Protein AF-A0A1C6F8I0-F1 (afdb_monomer)

Sequence (79 aa):
MEYRGLYVSATPDCEPNEGGYYCQVYADEDYGDQIDDFCIHPDELEENDDIKHWGKVNIDGSYRYYVENGVISPENSDI

Structure (mmCIF, N/CA/C/O backbone):
data_AF-A0A1C6F8I0-F1
#
_entry.id   AF-A0A1C6F8I0-F1
#
loop_
_atom_site.group_PDB
_atom_site.id
_atom_site.type_symbol
_atom_site.label_atom_id
_atom_site.label_alt_id
_atom_site.label_comp_id
_atom_site.label_asym_id
_atom_site.label_entity_id
_atom_site.label_seq_id
_atom_site.pdbx_PDB_ins_code
_atom_site.Cartn_x
_atom_site.Cartn_y
_atom_site.Cartn_z
_atom_site.occupancy
_atom_site.B_iso_or_equiv
_atom_site.auth_seq_id
_atom_site.auth_comp_id
_atom_site.auth_asym_id
_atom_site.auth_atom_id
_atom_site.pdbx_PDB_model_num
ATOM 1 N N . MET A 1 1 ? 3.316 -5.335 4.098 1.00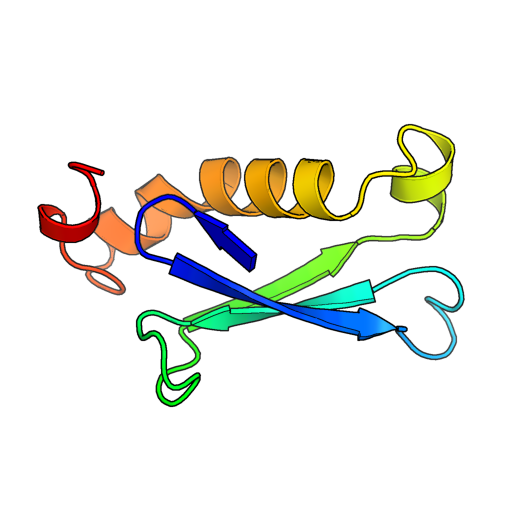 92.75 1 MET A N 1
ATOM 2 C CA . MET A 1 1 ? 4.061 -4.431 5.004 1.00 92.75 1 MET A CA 1
ATOM 3 C C . MET A 1 1 ? 3.069 -3.651 5.843 1.00 92.75 1 MET A C 1
ATOM 5 O O . MET A 1 1 ? 1.958 -3.477 5.377 1.00 92.75 1 MET A O 1
ATOM 9 N N . GLU A 1 2 ? 3.460 -3.189 7.027 1.00 93.69 2 GLU A N 1
ATOM 10 C CA . GLU A 1 2 ? 2.624 -2.332 7.878 1.00 93.69 2 GLU A CA 1
ATOM 11 C C . GLU A 1 2 ? 3.160 -0.894 7.859 1.00 93.69 2 GLU A C 1
ATOM 13 O O . GLU A 1 2 ? 4.381 -0.689 7.901 1.00 93.69 2 GLU A O 1
ATOM 18 N N . TYR A 1 3 ? 2.270 0.093 7.761 1.00 93.88 3 TYR A N 1
ATOM 19 C CA . TYR A 1 3 ? 2.605 1.511 7.861 1.00 93.88 3 TYR A CA 1
ATOM 20 C C . TYR A 1 3 ? 1.384 2.347 8.258 1.00 93.88 3 TYR A C 1
ATOM 22 O O . TYR A 1 3 ? 0.345 2.256 7.611 1.00 93.88 3 TYR A O 1
ATOM 30 N N . ARG A 1 4 ? 1.519 3.181 9.302 1.00 90.75 4 ARG A N 1
ATOM 31 C CA . ARG A 1 4 ? 0.447 4.058 9.824 1.00 90.75 4 ARG A CA 1
ATOM 32 C C . ARG A 1 4 ? -0.850 3.302 10.152 1.00 90.75 4 ARG A C 1
ATOM 34 O O . ARG A 1 4 ? -1.940 3.744 9.797 1.00 90.75 4 ARG A O 1
ATOM 41 N N . GLY A 1 5 ? -0.703 2.118 10.751 1.00 90.44 5 GLY A N 1
ATOM 42 C CA . GLY A 1 5 ? -1.818 1.227 11.081 1.00 90.44 5 GLY A CA 1
ATOM 43 C C . GLY A 1 5 ? -2.500 0.563 9.878 1.00 90.44 5 GLY A C 1
ATOM 44 O O . GLY A 1 5 ? -3.547 -0.046 10.059 1.00 90.44 5 GLY A O 1
ATOM 45 N N . LEU A 1 6 ? -1.941 0.679 8.666 1.00 93.44 6 LEU A N 1
ATOM 46 C CA . LEU A 1 6 ? -2.444 0.028 7.454 1.00 93.44 6 LEU A CA 1
ATOM 47 C C . LEU A 1 6 ? -1.521 -1.098 7.015 1.00 93.44 6 LEU A C 1
ATOM 49 O O . LEU A 1 6 ? -0.297 -1.013 7.152 1.00 93.44 6 LEU A O 1
ATOM 53 N N . TYR A 1 7 ? -2.113 -2.120 6.413 1.00 94.75 7 TYR A N 1
ATOM 54 C CA . TYR A 1 7 ? -1.414 -3.306 5.945 1.00 94.75 7 TYR A CA 1
ATOM 55 C C . TYR A 1 7 ? -1.471 -3.349 4.426 1.00 94.75 7 TYR A C 1
ATOM 57 O O . TYR A 1 7 ? -2.511 -3.117 3.827 1.00 94.75 7 TYR A O 1
ATOM 65 N N . VAL A 1 8 ? -0.336 -3.614 3.788 1.00 96.25 8 VAL A N 1
ATOM 66 C CA . VAL A 1 8 ? -0.213 -3.618 2.327 1.00 96.25 8 VAL A CA 1
ATOM 67 C C . VAL A 1 8 ? 0.329 -4.961 1.868 1.00 96.25 8 VAL A C 1
ATOM 69 O O . VAL A 1 8 ? 1.457 -5.326 2.226 1.00 96.25 8 VAL A O 1
ATOM 72 N N . SER A 1 9 ? -0.444 -5.704 1.084 1.00 95.56 9 SER A N 1
ATOM 73 C CA . SER A 1 9 ? 0.067 -6.858 0.344 1.00 95.56 9 SER A CA 1
ATOM 74 C C . SER A 1 9 ? 0.659 -6.378 -0.983 1.00 95.56 9 SER A C 1
ATOM 76 O O . SER A 1 9 ? 0.275 -5.334 -1.503 1.00 95.56 9 SER A O 1
ATOM 78 N N . ALA A 1 10 ? 1.643 -7.103 -1.509 1.00 95.12 10 ALA A N 1
ATOM 79 C CA . ALA A 1 10 ? 2.228 -6.816 -2.812 1.00 95.12 10 ALA A CA 1
ATOM 80 C C . ALA A 1 10 ? 2.420 -8.135 -3.551 1.00 95.12 10 ALA A C 1
ATOM 82 O O . ALA A 1 10 ? 3.146 -9.019 -3.086 1.00 95.12 10 ALA A O 1
ATOM 83 N N . THR A 1 11 ? 1.760 -8.267 -4.690 1.00 94.81 11 THR A N 1
ATOM 84 C CA . THR A 1 11 ? 1.894 -9.409 -5.593 1.00 94.81 11 THR A CA 1
ATOM 85 C C . T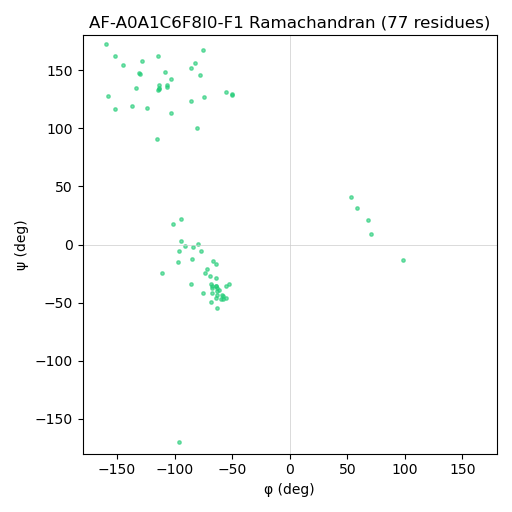HR A 1 11 ? 2.523 -8.927 -6.891 1.00 94.81 11 THR A C 1
ATOM 87 O O . THR A 1 11 ? 2.094 -7.881 -7.378 1.00 94.81 11 THR A O 1
ATOM 90 N N . PRO A 1 12 ? 3.522 -9.636 -7.455 1.00 94.06 12 PRO A N 1
ATOM 91 C CA . PRO A 1 12 ? 4.043 -9.304 -8.777 1.00 94.06 12 PRO A CA 1
ATOM 92 C C . PRO A 1 12 ? 2.891 -9.155 -9.768 1.00 94.06 12 PRO A C 1
ATOM 94 O O . PRO A 1 12 ? 2.007 -10.017 -9.808 1.00 94.06 12 PRO A O 1
ATOM 97 N N . ASP A 1 13 ? 2.884 -8.049 -10.503 1.00 89.19 13 ASP A N 1
ATOM 98 C CA . ASP A 1 13 ? 1.825 -7.772 -11.468 1.00 89.19 13 ASP A CA 1
ATOM 99 C C . ASP A 1 13 ? 2.002 -8.640 -12.730 1.00 89.19 13 ASP A C 1
ATOM 101 O O . ASP A 1 13 ? 3.031 -9.294 -12.937 1.00 89.19 13 ASP A O 1
ATOM 105 N N . CYS A 1 14 ? 0.974 -8.674 -13.571 1.00 83.06 14 CYS A N 1
ATOM 106 C CA . CYS A 1 14 ? 0.934 -9.411 -14.827 1.00 83.06 14 CYS A CA 1
ATOM 107 C C . CYS A 1 14 ? 0.843 -8.465 -16.036 1.00 83.06 14 CYS A C 1
ATOM 109 O O . CYS A 1 14 ? 0.524 -7.283 -15.901 1.00 83.06 14 CYS A O 1
ATOM 111 N N . GLU A 1 15 ? 1.171 -8.968 -17.231 1.00 80.38 15 GLU A N 1
ATOM 112 C CA . GLU A 1 15 ? 1.217 -8.159 -18.459 1.00 80.38 15 GLU A CA 1
ATOM 113 C C . GLU A 1 15 ? -0.071 -7.325 -18.653 1.00 80.38 15 GLU A C 1
ATOM 115 O O . GLU A 1 15 ? -1.172 -7.889 -18.615 1.00 80.38 15 GLU A O 1
ATOM 120 N N . PRO A 1 16 ? 0.026 -5.996 -18.891 1.00 74.31 16 PRO A N 1
ATOM 121 C CA . PRO A 1 16 ? 1.184 -5.236 -19.392 1.00 74.31 16 PRO A CA 1
ATOM 122 C C . PRO A 1 16 ? 2.145 -4.664 -18.332 1.00 74.31 16 PRO A C 1
ATOM 124 O O . PRO A 1 16 ? 3.139 -4.050 -18.708 1.00 74.31 16 PRO A O 1
ATOM 127 N N . ASN A 1 17 ? 1.882 -4.852 -17.040 1.00 78.81 17 ASN A N 1
ATOM 128 C CA . ASN A 1 17 ? 2.674 -4.266 -15.951 1.00 78.81 17 ASN A CA 1
ATOM 129 C C . ASN A 1 17 ? 3.762 -5.218 -15.428 1.00 78.81 17 ASN A C 1
ATOM 131 O O . ASN A 1 17 ? 4.200 -5.101 -14.282 1.00 78.81 17 ASN A O 1
ATOM 135 N N . GLU A 1 18 ? 4.179 -6.194 -16.239 1.00 87.75 18 GLU A N 1
ATOM 136 C CA . GLU A 1 18 ? 5.197 -7.163 -15.837 1.00 87.75 18 GLU A CA 1
ATOM 137 C C . GLU A 1 18 ? 6.473 -6.442 -15.376 1.00 87.75 18 GLU A C 1
ATOM 139 O O . GLU A 1 18 ? 6.971 -5.534 -16.040 1.00 87.75 18 GLU A O 1
ATOM 144 N N . GLY A 1 19 ? 6.982 -6.844 -14.210 1.00 89.12 19 GLY A N 1
ATOM 145 C CA . GLY A 1 19 ? 8.079 -6.166 -13.516 1.00 89.12 19 GLY A CA 1
ATOM 146 C C . GLY A 1 19 ? 7.623 -5.223 -12.400 1.00 89.12 19 GLY A C 1
ATOM 147 O O . GLY A 1 19 ? 8.450 -4.854 -11.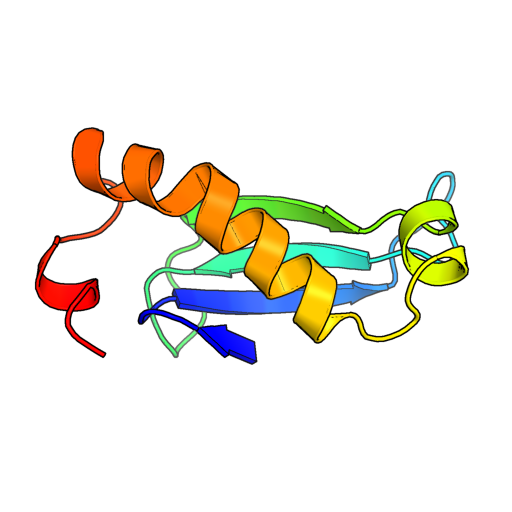575 1.00 89.12 19 GLY A O 1
ATOM 148 N N . GLY A 1 20 ? 6.333 -4.886 -12.339 1.00 94.62 20 GLY A N 1
ATOM 149 C CA . GLY A 1 20 ? 5.710 -4.117 -11.265 1.00 94.62 20 GLY A CA 1
ATOM 150 C C . GLY A 1 20 ? 5.035 -4.987 -10.201 1.00 94.62 20 GLY A C 1
ATOM 151 O O . GLY A 1 20 ? 5.165 -6.216 -10.178 1.00 94.62 20 GLY A O 1
ATOM 152 N N . TYR A 1 21 ? 4.278 -4.338 -9.319 1.00 96.31 21 TYR A N 1
ATOM 153 C CA . TYR A 1 21 ? 3.498 -4.984 -8.265 1.00 96.31 21 TYR A CA 1
ATOM 154 C C . TYR A 1 21 ? 2.083 -4.422 -8.211 1.00 96.31 21 TYR A C 1
ATOM 156 O O . TYR A 1 21 ? 1.894 -3.211 -8.179 1.00 96.31 21 TYR A O 1
ATOM 164 N N . TYR A 1 22 ? 1.103 -5.313 -8.105 1.00 95.75 22 TYR A N 1
ATOM 165 C CA . TYR A 1 22 ? -0.236 -4.960 -7.661 1.00 95.75 22 TYR A CA 1
ATOM 166 C C . TYR A 1 22 ? -0.273 -5.011 -6.133 1.00 95.75 22 TYR A C 1
ATOM 168 O O . TYR A 1 22 ? 0.078 -6.028 -5.520 1.00 95.75 22 TYR A O 1
ATOM 176 N N . CYS A 1 23 ? -0.658 -3.899 -5.518 1.00 96.12 23 CYS A N 1
ATOM 177 C CA . CYS A 1 23 ? -0.699 -3.720 -4.079 1.00 96.12 23 CYS A CA 1
ATOM 178 C C . CYS A 1 23 ? -2.134 -3.547 -3.601 1.00 96.12 23 CYS A C 1
ATOM 180 O O . CYS A 1 23 ? -2.880 -2.737 -4.138 1.00 96.12 23 CYS A O 1
ATOM 182 N N . GLN A 1 24 ? -2.500 -4.268 -2.545 1.00 97.00 24 GLN A N 1
ATOM 183 C CA . GLN A 1 24 ? -3.798 -4.117 -1.887 1.00 97.00 24 GLN A CA 1
ATOM 184 C C . GLN A 1 24 ? -3.581 -3.566 -0.483 1.00 97.00 24 GLN A C 1
ATOM 186 O O . GLN A 1 24 ? -2.667 -4.005 0.220 1.00 97.00 24 GLN A O 1
ATOM 191 N N . VAL A 1 25 ? -4.418 -2.614 -0.084 1.00 96.81 25 VAL A N 1
ATOM 192 C CA . VAL A 1 25 ? -4.360 -1.932 1.212 1.00 96.81 25 VAL A CA 1
ATOM 193 C C . VAL A 1 25 ? -5.499 -2.422 2.091 1.00 96.81 25 VAL A C 1
ATOM 195 O O . VAL A 1 25 ? -6.641 -2.500 1.642 1.00 96.81 25 VAL A O 1
ATOM 198 N N . TYR A 1 26 ? -5.195 -2.703 3.351 1.00 95.19 26 TYR A N 1
ATOM 199 C CA . TYR A 1 26 ? -6.121 -3.249 4.332 1.00 95.19 26 TYR A CA 1
ATOM 200 C C . TYR A 1 26 ? -6.084 -2.435 5.623 1.00 95.19 26 TYR A C 1
ATOM 202 O O . TYR A 1 26 ? -5.031 -1.919 6.018 1.00 95.19 26 TYR A O 1
ATOM 210 N N . ALA A 1 27 ? -7.237 -2.345 6.283 1.00 91.38 27 ALA A N 1
ATOM 211 C CA . ALA A 1 27 ? -7.380 -1.674 7.574 1.00 91.38 27 ALA A CA 1
ATOM 212 C C . ALA A 1 27 ? -7.036 -2.578 8.774 1.00 91.38 27 ALA A C 1
ATOM 214 O O . ALA A 1 27 ? -6.884 -2.072 9.886 1.00 91.38 27 ALA A O 1
ATOM 215 N N . ASP A 1 28 ? -6.905 -3.891 8.561 1.00 88.62 28 ASP A N 1
ATOM 216 C CA . ASP A 1 28 ? -6.616 -4.881 9.600 1.00 88.62 28 ASP A CA 1
ATOM 217 C C . ASP A 1 28 ? -5.419 -5.783 9.257 1.00 88.62 28 ASP A C 1
ATOM 219 O O . ASP A 1 28 ? -5.032 -5.935 8.095 1.00 88.62 28 ASP A O 1
ATOM 223 N N . GLU A 1 29 ? -4.821 -6.370 10.300 1.00 88.00 29 GLU A N 1
ATOM 224 C CA . GLU A 1 29 ? -3.629 -7.222 10.189 1.00 88.00 29 GLU A CA 1
ATOM 225 C C . GLU A 1 29 ? -3.902 -8.586 9.547 1.00 88.00 29 GLU A C 1
ATOM 227 O O . GLU A 1 29 ? -2.980 -9.226 9.034 1.00 88.00 29 GLU A O 1
ATOM 232 N N . AS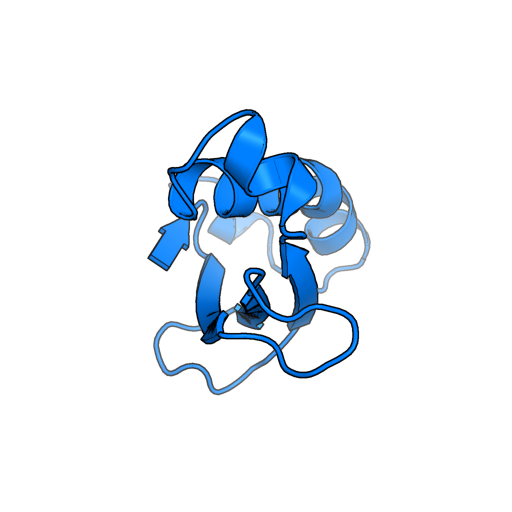P A 1 30 ? -5.162 -9.022 9.569 1.00 90.50 30 ASP A N 1
ATOM 233 C CA . ASP A 1 30 ? -5.614 -10.309 9.046 1.00 90.50 30 ASP A CA 1
ATOM 234 C C . ASP A 1 30 ? -5.884 -10.254 7.532 1.00 90.50 30 ASP A C 1
ATOM 236 O O . ASP A 1 30 ? -6.188 -11.284 6.921 1.00 90.50 30 ASP A O 1
ATOM 240 N N . TYR A 1 31 ? -5.719 -9.079 6.909 1.00 86.62 31 TYR A N 1
ATOM 241 C CA . TYR A 1 31 ? -6.003 -8.813 5.497 1.00 86.62 31 TYR A CA 1
ATOM 242 C C . TYR A 1 31 ? -7.474 -9.108 5.135 1.00 86.62 31 TYR A C 1
ATOM 244 O O . TYR A 1 31 ? -7.780 -9.536 4.018 1.00 86.62 31 TYR A O 1
ATOM 252 N N . GLY A 1 32 ? -8.387 -8.915 6.091 1.00 88.94 32 GLY A N 1
ATOM 253 C CA . GLY A 1 32 ? -9.815 -9.212 5.965 1.00 88.94 32 GLY A CA 1
ATOM 254 C C . GLY A 1 32 ? -10.629 -8.081 5.338 1.00 88.94 32 GLY A C 1
ATOM 255 O O . GLY A 1 32 ? -11.574 -8.356 4.595 1.00 88.94 32 GLY A O 1
ATOM 256 N N . ASP A 1 33 ? -10.251 -6.831 5.604 1.00 89.44 33 ASP A N 1
ATOM 257 C CA . ASP A 1 33 ? -10.935 -5.626 5.132 1.00 89.44 33 ASP A CA 1
ATOM 258 C C . ASP A 1 33 ? -10.045 -4.822 4.176 1.00 89.44 33 ASP A C 1
ATOM 260 O O . ASP A 1 33 ? -9.231 -3.991 4.592 1.00 89.44 33 ASP A O 1
ATOM 264 N N . GLN A 1 34 ? -10.162 -5.113 2.874 1.00 94.94 34 GLN A N 1
ATOM 265 C CA . GLN A 1 34 ? -9.475 -4.346 1.834 1.00 94.94 34 GLN A CA 1
ATOM 266 C C . GLN A 1 34 ? -10.167 -2.993 1.648 1.00 94.94 34 GLN A C 1
ATOM 268 O O . GLN A 1 34 ? -11.363 -2.937 1.363 1.00 94.94 34 GLN A O 1
ATOM 273 N N . ILE A 1 35 ? -9.388 -1.915 1.721 1.00 94.81 35 ILE A N 1
ATOM 274 C CA . ILE A 1 35 ? -9.880 -0.539 1.622 1.00 94.81 35 ILE A CA 1
ATOM 275 C C . ILE A 1 35 ? -9.456 0.188 0.343 1.00 94.81 35 ILE A C 1
ATOM 277 O O . ILE A 1 35 ? -10.130 1.136 -0.051 1.00 94.81 35 ILE A O 1
ATOM 281 N N . ASP A 1 36 ? -8.354 -0.230 -0.286 1.00 96.12 36 ASP A N 1
ATOM 282 C CA . ASP A 1 36 ? -7.866 0.354 -1.540 1.00 96.12 36 ASP A CA 1
ATOM 283 C C . ASP A 1 36 ? -6.924 -0.612 -2.281 1.00 96.12 36 ASP A C 1
ATOM 285 O O . ASP A 1 36 ? -6.534 -1.664 -1.752 1.00 96.12 36 ASP A O 1
ATOM 289 N N . ASP A 1 37 ? -6.540 -0.249 -3.498 1.00 95.88 37 ASP A N 1
ATOM 290 C CA . ASP A 1 37 ? -5.477 -0.879 -4.272 1.00 95.88 37 ASP A CA 1
ATOM 291 C C . ASP A 1 37 ? -4.710 0.135 -5.129 1.00 95.88 37 ASP A C 1
ATOM 293 O O . ASP A 1 37 ? -5.203 1.206 -5.476 1.00 95.88 37 ASP A O 1
ATOM 297 N N . PHE A 1 38 ? -3.459 -0.190 -5.443 1.00 95.31 38 PHE A N 1
ATOM 298 C CA . PHE A 1 38 ? -2.627 0.597 -6.348 1.00 95.31 38 PHE A CA 1
ATOM 299 C C . PHE A 1 38 ? -1.594 -0.291 -7.042 1.00 95.31 38 PHE A C 1
ATOM 301 O O . PHE A 1 38 ? -1.290 -1.396 -6.593 1.00 95.31 38 PHE A O 1
ATOM 308 N N . CYS A 1 39 ? -1.032 0.204 -8.141 1.00 94.94 39 CYS A N 1
ATOM 309 C CA . CYS A 1 39 ? 0.078 -0.445 -8.832 1.00 94.94 39 CYS A CA 1
ATOM 310 C C . CYS A 1 39 ? 1.383 0.289 -8.511 1.00 94.94 39 CYS A C 1
ATOM 312 O O . CYS A 1 39 ? 1.393 1.513 -8.420 1.00 94.94 39 CYS A O 1
ATOM 314 N N . ILE A 1 40 ? 2.469 -0.464 -8.354 1.00 95.38 40 ILE A N 1
ATOM 315 C CA . ILE A 1 40 ? 3.839 0.044 -8.445 1.00 95.38 40 ILE A CA 1
ATOM 316 C C . ILE A 1 40 ? 4.345 -0.392 -9.812 1.00 95.38 40 ILE A C 1
ATOM 318 O O . ILE A 1 40 ? 4.480 -1.593 -10.067 1.00 95.38 40 ILE A O 1
ATOM 322 N N . HIS A 1 41 ? 4.581 0.559 -10.701 1.00 94.06 41 HIS A N 1
ATOM 323 C CA . HIS A 1 41 ? 4.966 0.283 -12.075 1.00 94.06 41 HIS A CA 1
ATOM 324 C C . HIS A 1 41 ? 6.475 0.004 -12.207 1.00 94.06 41 HIS A C 1
ATOM 326 O O . HIS A 1 41 ? 7.271 0.418 -11.359 1.00 94.06 41 HIS A O 1
ATOM 332 N N . PRO A 1 42 ? 6.903 -0.716 -13.262 1.00 94.44 42 PRO A N 1
ATOM 333 C CA . PRO A 1 42 ? 8.318 -1.009 -13.487 1.00 94.44 42 PRO A CA 1
ATOM 334 C C . PRO A 1 42 ? 9.215 0.236 -13.549 1.00 94.44 42 PRO A C 1
ATOM 336 O O . PRO A 1 42 ? 10.338 0.190 -13.061 1.00 94.44 42 PRO A O 1
ATOM 339 N N . ASP A 1 43 ? 8.735 1.350 -14.106 1.00 94.50 43 ASP A N 1
ATOM 340 C CA . ASP A 1 43 ? 9.478 2.612 -14.198 1.00 94.50 43 ASP A CA 1
ATOM 341 C C . ASP A 1 43 ? 9.719 3.258 -12.826 1.00 94.50 43 ASP A C 1
ATOM 343 O O . ASP A 1 43 ? 10.809 3.766 -12.573 1.00 94.50 43 ASP A O 1
ATOM 347 N N . GLU A 1 44 ? 8.770 3.146 -11.893 1.00 94.69 44 GLU A N 1
ATOM 348 C CA . GLU A 1 44 ? 8.982 3.553 -10.496 1.00 94.69 44 GLU A CA 1
ATOM 349 C C . GLU A 1 44 ? 10.091 2.707 -9.839 1.00 94.69 44 GLU A C 1
ATOM 351 O O . GLU A 1 44 ? 10.930 3.219 -9.093 1.00 94.69 44 GLU A O 1
ATOM 356 N N . LEU A 1 45 ? 10.158 1.412 -10.163 1.00 94.88 45 LEU A N 1
ATOM 357 C CA . LEU A 1 45 ? 11.206 0.514 -9.664 1.00 94.88 45 LEU A CA 1
ATOM 358 C C . LEU A 1 45 ? 12.576 0.754 -10.314 1.00 94.88 45 LEU A C 1
ATOM 360 O O . LEU A 1 45 ? 13.598 0.450 -9.697 1.00 94.88 45 LEU A O 1
ATOM 364 N N . GLU A 1 46 ? 12.625 1.321 -11.524 1.00 95.00 46 GLU A N 1
ATOM 365 C CA . GLU A 1 46 ? 13.872 1.802 -12.133 1.00 95.00 46 GLU A CA 1
ATOM 366 C C . GLU A 1 46 ? 14.427 3.034 -11.396 1.00 95.00 46 GLU A C 1
ATOM 368 O O . GLU A 1 46 ? 15.648 3.187 -11.288 1.00 95.00 46 GLU A O 1
ATOM 373 N N . GLU A 1 47 ? 13.556 3.900 -10.864 1.00 96.81 47 GLU A N 1
ATOM 374 C CA . GLU A 1 47 ? 13.952 5.060 -10.054 1.00 96.81 47 GLU A CA 1
ATOM 375 C C . GLU A 1 47 ? 14.375 4.665 -8.631 1.00 96.81 47 GLU A C 1
ATOM 377 O O . GLU A 1 47 ? 15.355 5.199 -8.096 1.00 96.81 47 GLU A O 1
ATOM 382 N N . ASN A 1 48 ? 13.644 3.737 -8.008 1.00 97.06 48 ASN A N 1
ATOM 383 C CA . ASN A 1 48 ? 13.947 3.182 -6.692 1.00 97.06 48 ASN A CA 1
ATOM 384 C C . ASN A 1 48 ? 13.403 1.752 -6.575 1.00 97.06 48 ASN A C 1
ATOM 386 O O . ASN A 1 48 ? 12.192 1.543 -6.565 1.00 97.06 48 ASN A O 1
ATOM 390 N N . ASP A 1 49 ? 14.294 0.777 -6.410 1.00 95.31 49 ASP A N 1
ATOM 391 C CA . ASP A 1 49 ? 13.952 -0.648 -6.391 1.00 95.31 49 ASP A CA 1
ATOM 392 C C . ASP A 1 49 ? 13.322 -1.132 -5.067 1.00 95.31 49 ASP A C 1
ATOM 394 O O . ASP A 1 49 ? 12.870 -2.278 -4.969 1.00 95.31 49 ASP A O 1
ATOM 398 N N . ASP A 1 50 ? 13.238 -0.278 -4.038 1.00 96.75 50 ASP A N 1
ATOM 399 C CA . ASP A 1 50 ? 12.567 -0.610 -2.781 1.00 96.75 50 ASP A CA 1
ATOM 400 C C . ASP A 1 50 ? 11.044 -0.456 -2.891 1.00 96.75 50 ASP A C 1
ATOM 402 O O . ASP A 1 50 ? 10.469 0.613 -2.698 1.00 96.75 50 ASP A O 1
ATOM 406 N N . ILE A 1 51 ? 10.353 -1.576 -3.076 1.00 94.88 51 ILE A N 1
ATOM 407 C CA . ILE A 1 51 ? 8.882 -1.664 -3.089 1.00 94.88 51 ILE A CA 1
ATOM 408 C C . ILE A 1 51 ? 8.253 -1.031 -1.835 1.00 94.88 51 ILE A C 1
ATOM 410 O O . ILE A 1 51 ? 7.178 -0.431 -1.899 1.00 94.88 51 ILE A O 1
ATOM 414 N N . LYS A 1 52 ? 8.909 -1.127 -0.667 1.00 96.19 52 LYS A N 1
ATOM 415 C CA . LYS A 1 52 ? 8.374 -0.536 0.571 1.00 96.19 52 LYS A CA 1
ATOM 416 C C . LYS A 1 52 ? 8.413 0.987 0.539 1.00 96.19 52 LYS A C 1
ATOM 418 O O . LYS A 1 52 ? 7.609 1.608 1.232 1.00 96.19 52 LYS A O 1
ATOM 423 N N . HIS A 1 53 ? 9.331 1.588 -0.216 1.00 97.06 53 HIS A N 1
ATOM 424 C CA . HIS A 1 53 ? 9.360 3.032 -0.426 1.00 97.06 53 HIS A CA 1
ATOM 425 C C . HIS A 1 53 ? 8.085 3.483 -1.144 1.00 97.06 53 HIS A C 1
ATOM 427 O O . HIS A 1 53 ? 7.343 4.302 -0.602 1.00 97.06 53 HIS A O 1
ATOM 433 N N . TRP A 1 54 ? 7.781 2.876 -2.292 1.00 97.31 54 TRP A N 1
ATOM 434 C CA . TRP A 1 54 ? 6.595 3.199 -3.091 1.00 97.31 54 TRP A 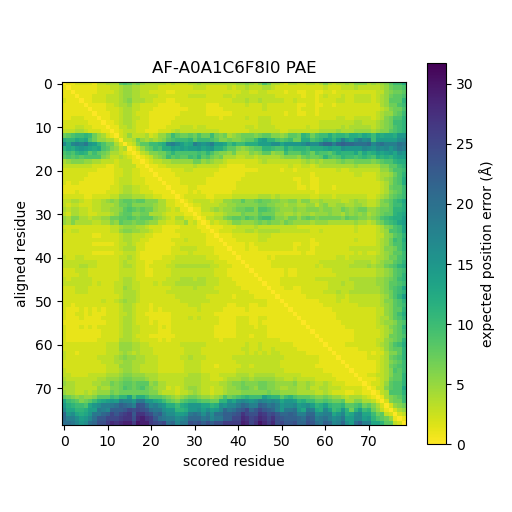CA 1
ATOM 435 C C . TRP A 1 54 ? 5.286 2.889 -2.372 1.00 97.31 54 TRP A C 1
ATOM 437 O O . TRP A 1 54 ? 4.336 3.669 -2.454 1.00 97.31 54 TRP A O 1
ATOM 447 N N . GLY A 1 55 ? 5.256 1.816 -1.576 1.00 96.19 55 GLY A N 1
ATOM 448 C CA . GLY A 1 55 ? 4.125 1.534 -0.696 1.00 96.19 55 GLY A CA 1
ATOM 449 C C . GLY A 1 55 ? 3.845 2.678 0.283 1.00 96.19 55 GLY A C 1
ATOM 450 O O . GLY A 1 55 ? 2.702 3.098 0.428 1.00 96.19 55 GLY A O 1
ATOM 451 N N . LYS A 1 56 ? 4.878 3.250 0.916 1.00 97.19 56 LYS A N 1
ATOM 452 C CA . LYS A 1 56 ? 4.706 4.396 1.829 1.00 97.19 56 LYS A CA 1
ATOM 453 C C . LYS A 1 56 ? 4.275 5.663 1.101 1.00 97.19 56 LYS A C 1
ATOM 455 O O . LYS A 1 56 ? 3.395 6.351 1.602 1.00 97.19 56 LYS A O 1
ATOM 460 N N . VAL A 1 57 ? 4.856 5.947 -0.068 1.00 97.50 57 VAL A N 1
ATOM 461 C CA . VAL A 1 57 ? 4.497 7.116 -0.892 1.00 97.50 57 VAL A CA 1
ATOM 462 C C . VAL A 1 57 ? 3.009 7.093 -1.252 1.00 97.50 57 VAL A C 1
ATOM 464 O O . VAL A 1 57 ? 2.322 8.096 -1.059 1.00 97.50 57 VAL A O 1
ATOM 467 N N . ASN A 1 58 ? 2.497 5.942 -1.698 1.00 96.88 58 ASN A N 1
ATOM 468 C CA . ASN A 1 58 ? 1.079 5.773 -2.017 1.00 96.88 58 ASN A CA 1
ATOM 469 C C . ASN A 1 58 ? 0.191 5.930 -0.776 1.00 96.88 58 ASN A C 1
ATOM 471 O O . ASN A 1 58 ? -0.785 6.681 -0.805 1.00 96.88 58 ASN A O 1
ATOM 475 N N . ILE A 1 59 ? 0.562 5.295 0.342 1.00 96.25 59 ILE A N 1
ATOM 476 C CA . ILE A 1 59 ? -0.187 5.444 1.593 1.00 96.25 59 ILE A CA 1
ATOM 477 C C . ILE A 1 59 ? -0.221 6.903 2.044 1.00 96.25 59 ILE A C 1
ATOM 479 O O . ILE A 1 59 ? -1.299 7.397 2.348 1.00 96.25 59 ILE A O 1
ATOM 483 N N . ASP A 1 60 ? 0.898 7.625 2.051 1.00 95.88 60 ASP A N 1
ATOM 484 C CA . ASP A 1 60 ? 0.921 9.029 2.471 1.00 95.88 60 ASP A CA 1
ATOM 485 C C . ASP A 1 60 ? 0.094 9.941 1.556 1.00 95.88 60 ASP 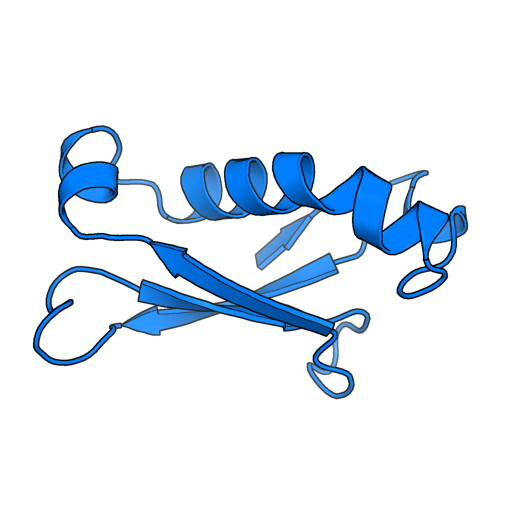A C 1
ATOM 487 O O . 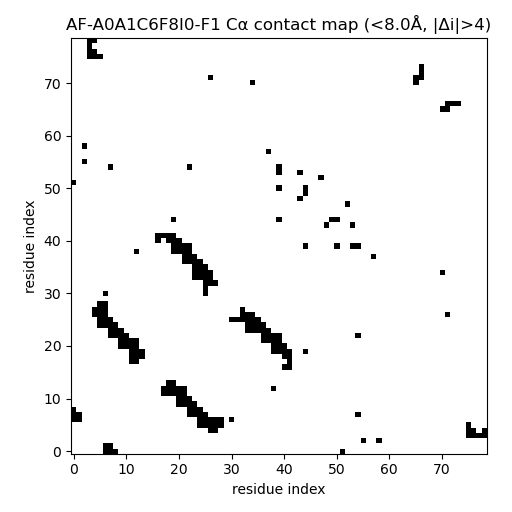ASP A 1 60 ? -0.562 10.864 2.052 1.00 95.88 60 ASP A O 1
ATOM 491 N N . GLY A 1 61 ? 0.074 9.663 0.249 1.00 95.75 61 GLY A N 1
ATOM 492 C CA . GLY A 1 61 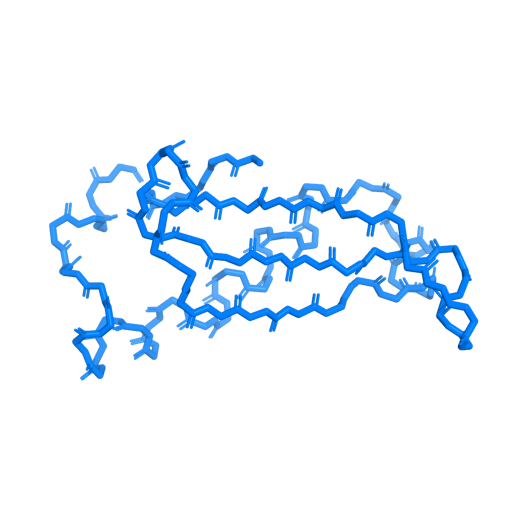? -0.753 10.379 -0.723 1.00 95.75 61 GLY A CA 1
ATOM 493 C C . GLY A 1 61 ? -2.254 10.224 -0.466 1.00 95.75 61 GLY A C 1
ATOM 494 O O . GLY A 1 61 ? -2.998 11.206 -0.548 1.00 95.75 61 GLY A O 1
ATOM 495 N N . SER A 1 62 ? -2.690 9.020 -0.089 1.00 95.06 62 SER A N 1
ATOM 496 C CA . SER A 1 62 ? -4.110 8.692 0.104 1.00 95.06 62 SER A CA 1
ATOM 497 C C . SER A 1 62 ? -4.579 8.768 1.561 1.00 95.06 62 SER A C 1
ATOM 499 O O . SER A 1 62 ? -5.778 8.860 1.817 1.00 95.06 62 SER A O 1
ATOM 501 N N . TYR A 1 63 ? -3.670 8.809 2.540 1.00 92.56 63 TYR A N 1
ATOM 502 C CA . TYR A 1 63 ? -4.009 8.670 3.961 1.00 92.56 63 TYR A CA 1
ATOM 503 C C . TYR A 1 63 ? -5.062 9.674 4.430 1.00 92.56 63 TYR A C 1
ATOM 505 O O . TYR A 1 63 ? -6.027 9.322 5.108 1.00 92.56 63 TYR A O 1
ATOM 513 N N . ARG A 1 64 ? -4.892 10.950 4.056 1.00 92.69 64 ARG A N 1
ATOM 514 C CA . ARG A 1 64 ? -5.839 12.003 4.447 1.00 92.69 64 ARG A CA 1
ATOM 515 C C . ARG A 1 64 ? -7.233 11.722 3.888 1.00 92.69 64 ARG A C 1
ATOM 517 O O . ARG A 1 64 ? -8.212 11.928 4.595 1.00 92.69 64 ARG A O 1
ATOM 524 N N . TYR A 1 65 ? -7.312 11.227 2.655 1.00 93.81 65 TYR A N 1
ATOM 525 C CA . TYR A 1 65 ? -8.578 10.856 2.034 1.00 93.81 65 TYR A CA 1
ATOM 526 C C . TYR A 1 65 ? -9.256 9.712 2.798 1.00 93.81 65 TYR A C 1
ATOM 528 O O . TYR A 1 65 ? -10.451 9.815 3.081 1.00 93.81 65 TYR A O 1
ATOM 536 N N . TYR A 1 66 ? -8.509 8.678 3.201 1.00 92.81 66 TYR A N 1
ATOM 537 C CA . TYR A 1 66 ? -9.067 7.569 3.982 1.00 92.81 66 TYR A CA 1
ATOM 538 C C . TYR A 1 66 ? -9.679 8.045 5.306 1.00 92.81 66 TYR A C 1
ATOM 540 O O . TYR A 1 66 ? -10.785 7.636 5.655 1.00 92.81 66 TYR A O 1
ATOM 548 N N . VAL A 1 67 ? -9.000 8.952 6.017 1.00 91.50 67 VAL A N 1
ATOM 549 C CA . VAL A 1 67 ? -9.503 9.516 7.282 1.00 91.50 67 VAL A CA 1
ATOM 550 C C . VAL A 1 67 ? -10.718 10.418 7.050 1.00 91.50 67 VAL A C 1
ATOM 552 O O . VAL A 1 67 ? -11.738 10.266 7.718 1.00 91.50 67 VAL A O 1
ATOM 555 N N . GLU A 1 68 ? -10.640 11.357 6.102 1.00 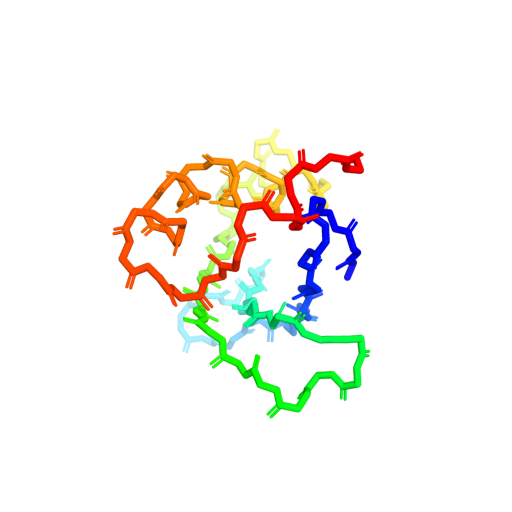93.44 68 GLU A N 1
ATOM 556 C CA . GLU A 1 68 ? -11.706 12.343 5.847 1.00 93.44 68 GLU A CA 1
ATOM 557 C C . GLU A 1 68 ? -13.013 11.699 5.365 1.00 93.44 68 GLU A C 1
ATOM 559 O O . GLU A 1 68 ? -14.092 12.227 5.637 1.00 93.44 68 GLU A O 1
ATOM 564 N N . ASN A 1 69 ? -12.930 10.553 4.687 1.00 91.38 69 ASN A N 1
ATOM 565 C CA . ASN A 1 69 ? -14.097 9.806 4.211 1.00 91.38 69 ASN A CA 1
ATOM 566 C C . ASN A 1 69 ? -14.540 8.699 5.180 1.00 91.38 69 ASN A C 1
ATOM 568 O O . ASN A 1 69 ? -15.490 7.980 4.879 1.00 91.38 69 ASN A O 1
ATOM 572 N N . GLY A 1 70 ? -13.887 8.568 6.340 1.00 88.94 70 GLY A N 1
ATOM 573 C CA . GLY A 1 70 ? -14.233 7.572 7.355 1.00 88.94 70 GLY A CA 1
ATOM 574 C C . GLY A 1 70 ? -13.955 6.126 6.937 1.00 88.94 70 GLY A C 1
ATOM 575 O O . GLY A 1 70 ? -14.558 5.219 7.501 1.00 88.94 70 GLY A O 1
ATOM 576 N N . VAL A 1 71 ? -13.067 5.915 5.959 1.00 87.94 71 VAL A N 1
ATOM 577 C CA . VAL A 1 71 ? -12.580 4.583 5.556 1.00 87.94 71 VAL A CA 1
ATOM 578 C C . VAL A 1 71 ? -11.728 3.986 6.675 1.00 87.94 71 VAL A C 1
ATOM 580 O O . VAL A 1 71 ? -11.808 2.796 6.952 1.00 87.94 71 VAL A O 1
ATOM 583 N N . ILE A 1 72 ? -10.944 4.831 7.351 1.00 87.62 72 ILE A N 1
ATOM 584 C CA . ILE A 1 72 ? -10.154 4.467 8.531 1.00 87.62 72 ILE A CA 1
ATOM 585 C C . ILE A 1 72 ? -10.383 5.489 9.644 1.00 87.62 72 ILE A C 1
ATOM 587 O O . ILE A 1 72 ? -10.592 6.677 9.382 1.00 87.62 72 ILE A O 1
ATOM 591 N N . SER A 1 73 ? -10.323 5.041 10.896 1.00 80.88 73 SER A N 1
ATOM 592 C CA . SER A 1 73 ? -10.457 5.933 12.048 1.00 80.88 73 SER A CA 1
ATOM 593 C C . SER A 1 73 ? -9.158 6.714 12.301 1.00 80.88 73 SER A C 1
ATOM 595 O O . SER A 1 73 ? -8.068 6.165 12.135 1.00 80.88 73 SER A O 1
ATOM 597 N N . PRO A 1 74 ? -9.230 7.973 12.773 1.00 67.50 74 PRO A N 1
ATOM 598 C CA . PRO A 1 74 ? -8.045 8.772 13.096 1.00 67.50 74 PRO A CA 1
ATOM 599 C C . PRO A 1 74 ? -7.216 8.196 14.254 1.00 67.50 74 PRO A C 1
ATOM 601 O O . PRO A 1 74 ? -6.053 8.540 14.398 1.00 67.50 74 PRO A O 1
ATOM 604 N N . GLU A 1 75 ? -7.758 7.284 15.056 1.00 66.25 75 GLU A N 1
ATOM 605 C CA . GLU A 1 75 ? -6.995 6.525 16.058 1.00 66.25 75 GLU A CA 1
ATOM 606 C C . GLU A 1 75 ? -5.956 5.561 15.444 1.00 66.25 75 GLU A C 1
ATOM 608 O O . GLU A 1 75 ? -5.006 5.187 16.124 1.00 66.25 75 GLU A O 1
ATOM 613 N N . ASN A 1 76 ? -6.033 5.279 14.135 1.00 58.44 76 ASN A N 1
ATOM 614 C CA . ASN A 1 76 ? -4.954 4.628 13.377 1.00 58.44 76 ASN A CA 1
ATOM 615 C C . ASN A 1 76 ? -3.824 5.606 12.976 1.00 58.44 76 ASN A C 1
ATOM 617 O O . ASN A 1 76 ? -2.884 5.203 12.295 1.00 58.44 76 ASN A O 1
ATOM 621 N N . SER A 1 77 ? -3.906 6.894 13.346 1.00 51.38 77 SER A N 1
ATOM 622 C CA . SER A 1 77 ? -2.937 7.935 12.950 1.00 51.38 77 SER A CA 1
ATOM 623 C C . SER A 1 77 ? -1.833 8.230 13.964 1.00 51.38 77 SER A C 1
ATOM 625 O O . SER A 1 77 ? -0.907 8.968 13.628 1.00 51.38 77 SER A O 1
ATOM 627 N N . ASP A 1 78 ? -1.894 7.618 15.150 1.00 49.19 78 ASP A N 1
ATOM 628 C CA . ASP A 1 78 ? -0.978 7.865 16.275 1.00 49.19 78 ASP A CA 1
ATOM 629 C C . ASP A 1 78 ? 0.130 6.792 16.455 1.00 49.19 78 ASP A C 1
ATOM 631 O O . ASP A 1 78 ? 0.746 6.724 17.522 1.00 49.19 78 ASP A O 1
ATOM 635 N N . ILE A 1 79 ? 0.420 5.968 15.433 1.00 48.97 79 ILE A N 1
ATOM 636 C CA . ILE A 1 79 ? 1.583 5.043 15.402 1.00 48.97 79 ILE A CA 1
ATOM 637 C C . ILE A 1 79 ? 2.659 5.530 14.430 1.00 48.97 79 ILE A C 1
ATOM 639 O O . ILE A 1 79 ? 2.331 5.772 13.244 1.00 48.97 79 ILE A O 1
#

Foldseek 3Di:
DDDLQKDKDWDQDDPPQHQKTKIWIANDPVSPHTLDIDIGGNVNCVVPVPPVVVVVVVCVVCVVVCPVVVVYDCVSRPD

pLDDT: mean 90.07, std 10.7, range [48.97, 97.5]

Solvent-accessible surface area (backbone atoms only — not comparable to full-atom values): 4604 Å² total; per-residue (Å²): 90,80,57,59,66,30,29,39,52,74,43,78,35,59,84,92,43,56,80,16,29,41,30,42,31,14,68,39,93,82,65,78,47,74,79,52,72,51,73,47,49,40,70,57,40,72,77,46,75,53,66,69,57,56,53,49,54,53,47,64,72,45,44,64,57,35,42,78,71,63,76,40,64,71,84,40,65,83,101

Radius of gyration: 12.81 Å; Cα contacts (8 Å, |Δi|>4): 115; chains: 1; bounding box: 28×23×36 Å

Mean predicted aligned error: 4.51 Å

Secondary structure (DSSP, 8-state):
-EETTEEEEEEE--TTSTTSEEEEEESSTTS-SEEEEEEE-HHHHHH---HHHHHHHHHHHHHHHHHHTTSS-GGGG--

Nearest PDB structures (foldseek):
  6fbk-assembly1_A  TM=4.529E-01  e=1.879E-01  Homo sapiens
  2gje-assembly1_A  TM=5.864E-01  e=2.355E+00  Trypanosoma brucei brucei TREU927
  7lbm-assembly1_z  TM=5.174E-01  e=2.207E+00  Homo sapiens
  7u65-assembly1_G  TM=4.387E-01  e=3.257E+00  Escherichia phage T7
  4zy8-assembly1_C  TM=3.335E-01  e=2.861E+00  Kluyveromyces lactis